Protein AF-A0A3D1M765-F1 (afdb_monomer)

Solvent-accessible surface area (backbone atoms only — not comparable to full-atom values): 7761 Å² total; per-residue (Å²): 139,82,82,50,29,38,28,24,40,24,52,43,78,65,23,38,53,53,41,48,53,40,7,57,74,70,23,43,21,31,36,36,35,94,42,71,74,48,48,70,61,22,53,63,51,44,53,54,51,52,51,47,55,47,48,52,49,60,56,41,49,75,30,56,93,39,93,62,21,91,78,68,53,62,62,92,81,45,88,68,66,88,87,58,47,62,68,55,44,51,50,51,49,53,49,34,54,51,24,48,69,74,24,50,44,79,37,71,50,64,71,66,55,54,62,80,43,71,42,77,46,82,36,59,77,100,41,71,66,66,49,53,61,48,63,77,72,106

Mean predicted aligned error: 2.81 Å

pLDDT: mean 96.59, std 3.53, range [65.56, 98.75]

Sequence (138 aa):
MEFGKVVVVGGGVLGTQIALMSAYTGHDTTIWLRSEGSVGRTQPKIQHYEDAMLADLEAAKKLIGNPMGGFLYPRGLIAKWEGMTPEEIDRLAAQARERFRSLLHISLNMAEALKGADVVIESMSENPQAKVEIYEKM

Nearest PDB structures (foldseek):
  1lso-assembly1_B  TM=7.783E-01  e=1.286E-06  Homo sapiens
  2hdh-assembly1_B  TM=7.877E-01  e=2.354E-06  Homo sapiens
  1m75-assembly1_B  TM=7.775E-01  e=1.638E-06  Homo sapiens
  1lsj-assembly1_B  TM=7.532E-01  e=4.308E-06  Homo sapiens
  7o1k-assembly1_B  TM=7.210E-01  e=8.325E-05  Mycobacterium tuberculosis H37Rv

Secondary structure (DSSP, 8-state):
----EEEEE--SHHHHHHHHHHHHTT-EEEEE-SSHHHHHHHHHHHHHHHHHHHHHHHHHGGGTT-TTHHHHS-TTT-S--TT--HHHHHHHHHHHHHHHHHHEEEES-HHHHTTT-SEEEE---S-HHHHHHHHTT-

Foldseek 3Di:
DDAAAEEEEALDLVSLVVQLLCLLVHHQYEYADQDPVSVVVRVVSNVVVLVVLLVLLQVLQVLVVPPCSVVPRPCSQDVDDVPDHNVVSVVSNVSSVVSCVPRYYYDNDPCVSCVPHPYYHYDDDPDVVVVVVVVVVD

Radius of gyration: 16.86 Å; Cα contacts (8 Å, |Δi|>4): 187; chains: 1; bounding box: 41×28×48 Å

Structure (mmCIF, N/CA/C/O backbone):
data_AF-A0A3D1M765-F1
#
_entry.id   AF-A0A3D1M765-F1
#
loop_
_atom_site.group_PDB
_atom_site.id
_atom_site.type_symbol
_atom_site.label_atom_id
_atom_site.label_alt_id
_atom_site.label_comp_id
_atom_site.label_asym_id
_atom_site.label_entity_id
_atom_site.label_seq_id
_atom_site.pdbx_PDB_ins_code
_atom_site.Cartn_x
_atom_site.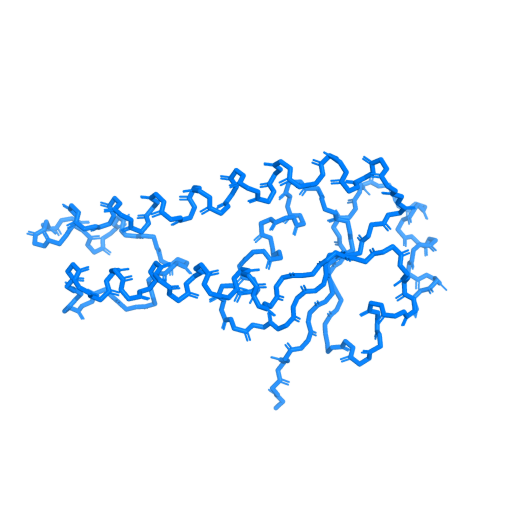Cartn_y
_atom_site.Cartn_z
_atom_site.occupancy
_atom_site.B_iso_or_equiv
_atom_site.auth_seq_id
_atom_site.auth_comp_id
_atom_site.auth_asym_id
_atom_site.auth_atom_id
_atom_site.pdbx_PDB_model_num
ATOM 1 N N . MET A 1 1 ? -13.369 -18.045 -5.690 1.00 65.56 1 MET A N 1
ATOM 2 C CA . MET A 1 1 ? -13.484 -17.019 -4.639 1.00 65.56 1 MET A CA 1
ATOM 3 C C . MET A 1 1 ? -12.533 -15.911 -5.033 1.00 65.56 1 MET A C 1
ATOM 5 O O . MET A 1 1 ? -11.387 -16.225 -5.326 1.00 65.56 1 MET A O 1
ATOM 9 N N . GLU A 1 2 ? -13.027 -14.687 -5.161 1.00 84.31 2 GLU A N 1
ATOM 10 C CA . GLU A 1 2 ? -12.219 -13.502 -5.460 1.00 84.31 2 GLU A CA 1
ATOM 11 C C . GLU A 1 2 ? -12.195 -12.668 -4.181 1.00 84.31 2 GLU A C 1
ATOM 13 O O . GLU A 1 2 ? -13.254 -12.404 -3.616 1.00 84.31 2 GLU A O 1
ATOM 18 N N . PHE A 1 3 ? -11.002 -12.353 -3.678 1.00 87.44 3 PHE A N 1
ATOM 19 C CA . PHE A 1 3 ? -10.842 -11.467 -2.530 1.00 87.44 3 PHE A CA 1
ATOM 20 C C . PHE A 1 3 ? -10.777 -10.041 -3.071 1.00 87.44 3 PHE A C 1
ATOM 22 O O . PHE A 1 3 ? -9.910 -9.754 -3.889 1.00 87.44 3 PHE A O 1
ATOM 29 N N . GLY A 1 4 ? -11.700 -9.173 -2.658 1.00 92.12 4 GLY A N 1
ATOM 30 C CA . GLY A 1 4 ? -11.767 -7.789 -3.130 1.00 92.12 4 GLY A CA 1
ATOM 31 C C . GLY A 1 4 ? -11.530 -6.772 -2.020 1.00 92.12 4 GLY A C 1
ATOM 32 O O . GLY A 1 4 ? -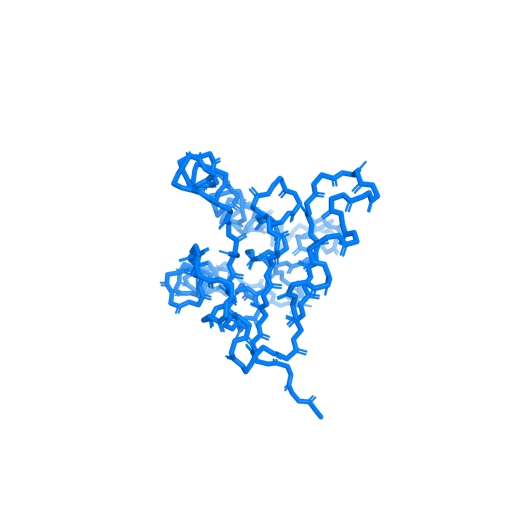10.902 -5.745 -2.273 1.00 92.12 4 GLY A O 1
ATOM 33 N N . LYS A 1 5 ? -11.997 -7.066 -0.798 1.00 97.56 5 LYS A N 1
ATOM 34 C CA . LYS A 1 5 ? -11.941 -6.164 0.357 1.00 97.56 5 LYS A CA 1
ATOM 35 C C . LYS A 1 5 ? -11.041 -6.686 1.470 1.00 97.56 5 LYS A C 1
ATOM 37 O O . LYS A 1 5 ? -11.312 -7.729 2.069 1.00 97.56 5 LYS A O 1
ATOM 42 N N . VAL A 1 6 ? -10.002 -5.918 1.787 1.00 98.50 6 VAL A N 1
ATOM 43 C CA . VAL A 1 6 ? -8.995 -6.227 2.807 1.00 98.50 6 VAL A CA 1
ATOM 44 C C . VAL A 1 6 ? -9.072 -5.212 3.941 1.00 98.50 6 VAL A C 1
ATOM 46 O O . VAL A 1 6 ? -9.048 -4.002 3.722 1.00 98.50 6 VAL A O 1
ATOM 49 N N . VAL A 1 7 ? -9.097 -5.694 5.180 1.00 98.62 7 VAL A N 1
ATOM 50 C CA . VAL A 1 7 ? -8.979 -4.846 6.369 1.00 98.62 7 VAL A CA 1
ATOM 51 C C . VAL A 1 7 ? -7.674 -5.151 7.075 1.00 98.62 7 VAL A C 1
ATOM 53 O O . VAL A 1 7 ? -7.424 -6.288 7.462 1.00 98.62 7 VAL A O 1
ATOM 56 N N . VAL A 1 8 ? -6.853 -4.128 7.288 1.00 98.62 8 VAL A N 1
ATOM 57 C CA . VAL A 1 8 ? -5.620 -4.225 8.071 1.00 98.62 8 VAL A CA 1
ATOM 58 C C . VAL A 1 8 ? -5.828 -3.550 9.420 1.00 98.62 8 VAL A C 1
ATOM 60 O O . VAL A 1 8 ? -6.095 -2.352 9.506 1.00 98.62 8 VAL A O 1
ATOM 63 N N . VAL A 1 9 ? -5.705 -4.315 10.498 1.00 98.06 9 VAL A N 1
ATOM 64 C CA . VAL A 1 9 ? -5.970 -3.849 11.861 1.00 98.06 9 VAL A CA 1
ATOM 65 C C . VAL A 1 9 ? -4.646 -3.396 12.465 1.00 98.06 9 VAL A C 1
ATOM 67 O O . VAL A 1 9 ? -3.838 -4.200 12.933 1.00 98.06 9 VAL A O 1
ATOM 70 N N . GLY A 1 10 ? -4.427 -2.080 12.453 1.00 97.44 10 GLY A N 1
ATOM 71 C CA . GLY A 1 10 ? -3.222 -1.429 12.958 1.00 97.44 10 GLY A CA 1
ATOM 72 C C . GLY A 1 10 ? -2.270 -0.959 11.856 1.00 97.44 10 GLY A C 1
ATOM 73 O O . GLY A 1 10 ? -1.673 -1.750 11.143 1.00 97.44 10 GLY A O 1
ATOM 74 N N . GLY A 1 11 ? -2.032 0.350 11.788 1.00 97.25 11 GLY A N 1
ATOM 75 C CA . GLY A 1 11 ? -1.107 0.989 10.843 1.00 97.25 11 GLY A CA 1
ATOM 76 C C . GLY A 1 11 ? 0.320 1.096 11.373 1.00 97.25 11 GLY A C 1
ATOM 77 O O . GLY A 1 11 ? 0.905 2.177 11.364 1.00 97.25 11 GLY A O 1
ATOM 78 N N . GLY A 1 12 ? 0.869 0.012 11.930 1.00 96.44 12 GLY A N 1
ATOM 79 C CA . GLY A 1 12 ? 2.296 -0.092 12.271 1.00 96.44 12 GLY A CA 1
ATOM 80 C C . GLY A 1 12 ? 3.185 -0.088 11.020 1.00 96.44 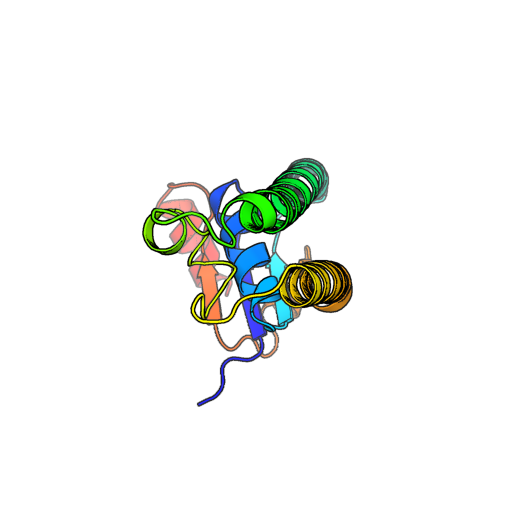12 GLY A C 1
ATOM 81 O O . GLY A 1 12 ? 2.701 0.145 9.922 1.00 96.44 12 GLY A O 1
ATOM 82 N N . VAL A 1 13 ? 4.485 -0.365 11.160 1.00 96.75 13 VAL A N 1
ATOM 83 C CA . VAL A 1 13 ? 5.368 -0.528 9.984 1.00 96.75 13 VAL A CA 1
ATOM 84 C C . VAL A 1 13 ? 4.837 -1.630 9.058 1.00 96.75 13 VAL A C 1
ATOM 86 O O . VAL A 1 13 ? 4.560 -1.369 7.891 1.00 96.75 13 VAL A O 1
ATOM 89 N N . LEU A 1 14 ? 4.607 -2.828 9.607 1.00 97.56 14 LEU A N 1
ATOM 90 C CA . LEU A 1 14 ? 4.106 -3.970 8.839 1.00 97.56 14 LEU A CA 1
ATOM 91 C C . LEU A 1 14 ? 2.694 -3.730 8.301 1.00 97.56 14 LEU A C 1
ATOM 93 O O . LEU A 1 14 ? 2.449 -3.965 7.125 1.00 97.56 14 LEU A O 1
ATOM 97 N N . GLY A 1 15 ? 1.785 -3.210 9.128 1.00 98.31 15 GLY A N 1
ATOM 98 C CA . GLY A 1 15 ? 0.411 -2.945 8.699 1.00 98.31 15 GLY A CA 1
ATOM 99 C C . GLY A 1 15 ? 0.327 -1.965 7.529 1.00 98.31 15 GLY A C 1
ATOM 100 O O . GLY A 1 15 ? -0.404 -2.207 6.575 1.00 98.31 15 GLY A O 1
ATOM 101 N N . THR A 1 16 ? 1.133 -0.899 7.539 1.00 98.50 16 THR A N 1
ATOM 102 C CA . THR A 1 16 ? 1.201 0.029 6.404 1.00 98.50 16 THR A CA 1
ATOM 103 C C . THR A 1 16 ? 1.726 -0.650 5.136 1.00 98.50 16 THR A C 1
ATOM 105 O O . THR A 1 16 ? 1.140 -0.470 4.073 1.00 98.50 16 THR A O 1
ATOM 108 N N . GLN A 1 17 ? 2.789 -1.452 5.229 1.00 98.50 17 GLN A N 1
ATOM 109 C CA . GLN A 1 17 ? 3.348 -2.162 4.071 1.00 98.50 17 GLN A CA 1
ATOM 110 C C . GLN A 1 17 ? 2.369 -3.195 3.494 1.00 98.50 17 GLN A C 1
ATOM 112 O O . GLN A 1 17 ? 2.190 -3.260 2.280 1.00 98.50 17 GLN A O 1
ATOM 117 N N . ILE A 1 18 ? 1.697 -3.967 4.357 1.00 98.56 18 ILE A N 1
ATOM 118 C CA . ILE A 1 18 ? 0.660 -4.930 3.959 1.00 98.56 18 ILE A CA 1
ATOM 119 C C . ILE A 1 18 ? -0.483 -4.206 3.245 1.00 98.56 18 ILE A C 1
ATOM 121 O O . ILE A 1 18 ? -0.920 -4.642 2.179 1.00 98.56 18 ILE A O 1
ATOM 125 N N . ALA A 1 19 ? -0.946 -3.086 3.807 1.00 98.69 19 ALA A N 1
ATOM 126 C CA . ALA A 1 19 ? -2.045 -2.326 3.234 1.00 98.69 19 ALA A CA 1
ATOM 127 C C . ALA A 1 19 ? -1.685 -1.742 1.859 1.00 98.69 19 ALA A C 1
ATOM 129 O O . ALA A 1 19 ? -2.456 -1.868 0.911 1.00 98.69 19 ALA A O 1
ATOM 130 N N . LEU A 1 20 ? -0.481 -1.180 1.721 1.00 98.69 20 LEU A N 1
ATOM 131 C CA . LEU A 1 20 ? 0.002 -0.659 0.445 1.00 98.69 20 LEU A CA 1
ATOM 132 C C . LEU A 1 20 ? 0.164 -1.755 -0.606 1.00 98.69 20 LEU A C 1
ATOM 134 O O . LEU A 1 20 ? -0.254 -1.554 -1.738 1.00 98.69 20 LEU A O 1
ATOM 138 N N . MET A 1 21 ? 0.696 -2.927 -0.256 1.00 98.25 21 MET A N 1
ATOM 139 C CA . MET A 1 21 ? 0.785 -4.049 -1.200 1.00 98.25 21 MET A CA 1
ATOM 140 C C . MET A 1 21 ? -0.594 -4.579 -1.617 1.00 98.25 21 MET A C 1
ATOM 142 O O . MET A 1 21 ? -0.792 -4.940 -2.781 1.00 98.25 21 MET A O 1
ATOM 146 N N . SER A 1 22 ? -1.559 -4.591 -0.696 1.00 98.25 22 SER A N 1
ATOM 147 C CA . SER A 1 22 ? -2.942 -4.998 -0.981 1.00 98.25 22 SER A CA 1
ATOM 148 C C . SER A 1 22 ? -3.603 -4.024 -1.964 1.00 98.25 22 SER A C 1
ATOM 150 O O . SER A 1 22 ? -4.071 -4.442 -3.026 1.00 98.25 22 SER A O 1
ATOM 152 N N . ALA A 1 23 ? -3.516 -2.718 -1.692 1.00 98.50 23 ALA A N 1
ATOM 153 C CA . ALA A 1 23 ? -3.984 -1.675 -2.602 1.00 98.50 23 ALA A CA 1
ATOM 154 C C . ALA A 1 23 ? -3.245 -1.717 -3.947 1.00 98.50 23 ALA A C 1
ATOM 156 O O . ALA A 1 23 ? -3.879 -1.715 -5.000 1.00 98.50 23 ALA A O 1
ATOM 157 N N . TYR A 1 24 ? -1.913 -1.839 -3.939 1.00 98.44 24 TYR A N 1
ATOM 158 C CA . TYR A 1 24 ? -1.072 -1.913 -5.137 1.00 98.44 24 TYR A CA 1
ATOM 159 C C . TYR A 1 24 ? -1.490 -3.038 -6.081 1.00 98.44 24 TYR A C 1
ATOM 161 O O . TYR A 1 24 ? -1.448 -2.864 -7.296 1.00 98.44 24 TYR A O 1
ATOM 169 N N . THR A 1 25 ? -1.929 -4.172 -5.537 1.00 96.38 25 THR A N 1
ATOM 170 C CA . THR A 1 25 ? -2.386 -5.336 -6.309 1.00 96.38 25 THR A CA 1
ATOM 171 C C . THR A 1 25 ? -3.862 -5.268 -6.711 1.00 96.38 25 THR A C 1
ATOM 173 O O . THR A 1 25 ? -4.321 -6.135 -7.447 1.00 96.38 25 THR A O 1
ATOM 176 N N . GLY A 1 26 ? -4.577 -4.201 -6.336 1.00 96.75 26 GLY A N 1
ATOM 177 C CA . GLY A 1 26 ? -5.940 -3.915 -6.790 1.00 96.75 26 GLY A CA 1
ATOM 178 C C . GLY A 1 26 ? -7.049 -4.224 -5.784 1.00 96.75 26 GLY A C 1
ATOM 179 O O . GLY A 1 26 ? -8.208 -4.224 -6.184 1.00 96.75 26 GLY A O 1
ATOM 180 N N . HIS A 1 27 ? -6.722 -4.463 -4.513 1.00 98.19 27 HIS A N 1
ATOM 181 C CA . HIS A 1 27 ? -7.708 -4.751 -3.469 1.00 98.19 27 HIS A CA 1
ATOM 182 C C . HIS A 1 27 ? -8.143 -3.465 -2.752 1.00 98.19 27 HIS A C 1
ATOM 184 O O . HIS A 1 27 ? -7.296 -2.664 -2.347 1.00 98.19 27 HIS A O 1
ATOM 190 N N . ASP A 1 28 ? -9.448 -3.288 -2.547 1.00 98.25 28 ASP A N 1
ATOM 191 C CA . ASP A 1 28 ? -10.021 -2.223 -1.713 1.00 98.25 28 ASP A CA 1
ATOM 192 C C . ASP A 1 28 ? -9.600 -2.468 -0.256 1.00 98.25 28 ASP A C 1
ATOM 194 O O . ASP A 1 28 ? -9.956 -3.477 0.355 1.00 98.25 28 ASP A O 1
ATOM 198 N N . THR A 1 29 ? -8.742 -1.596 0.270 1.00 98.69 29 THR A N 1
ATOM 199 C CA . THR A 1 29 ? -7.966 -1.833 1.483 1.00 98.69 29 THR A CA 1
ATOM 200 C C . THR A 1 29 ? -8.211 -0.747 2.520 1.00 98.69 29 THR A C 1
ATOM 202 O O . THR A 1 29 ? -7.848 0.414 2.340 1.00 98.69 29 THR A O 1
ATOM 205 N N . THR A 1 30 ? -8.731 -1.137 3.682 1.00 98.75 30 THR A N 1
ATOM 206 C CA . THR A 1 30 ? -8.930 -0.232 4.819 1.00 98.75 30 THR A CA 1
ATOM 207 C C . THR A 1 30 ? -7.950 -0.535 5.946 1.00 98.75 30 THR A C 1
ATOM 209 O O . THR A 1 30 ? -7.938 -1.634 6.495 1.00 98.75 30 THR A O 1
ATOM 212 N N . ILE A 1 31 ? -7.165 0.461 6.359 1.00 98.69 31 ILE A N 1
ATOM 213 C CA . ILE A 1 31 ? -6.404 0.422 7.610 1.00 98.69 31 ILE A CA 1
ATOM 214 C C . ILE A 1 31 ? -7.317 0.904 8.734 1.00 98.69 31 ILE A C 1
ATOM 216 O O . ILE A 1 31 ? -7.657 2.088 8.816 1.00 98.69 31 ILE A O 1
ATOM 220 N N . TRP A 1 32 ? -7.682 0.004 9.640 1.00 98.44 32 TRP A N 1
ATOM 221 C CA . TRP A 1 32 ? -8.375 0.394 10.859 1.00 98.44 32 TRP A CA 1
ATOM 222 C C . TRP A 1 32 ? -7.382 0.832 11.943 1.00 98.44 32 TRP A C 1
ATOM 224 O O . TRP A 1 32 ? -6.370 0.169 12.202 1.00 98.44 32 TRP A O 1
ATOM 234 N N . LEU A 1 33 ? -7.683 1.952 12.602 1.00 97.50 33 LEU A N 1
ATOM 235 C CA . LEU A 1 33 ? -6.882 2.538 13.674 1.00 97.50 33 LEU A CA 1
ATOM 236 C C . LEU A 1 33 ? -7.749 2.857 14.900 1.00 97.50 33 LEU A C 1
ATOM 238 O O . LEU A 1 33 ? -8.930 3.157 14.794 1.00 97.50 33 LEU A O 1
ATOM 242 N N . ARG A 1 34 ? -7.139 2.848 16.092 1.00 93.81 34 ARG A N 1
ATOM 243 C CA . ARG A 1 34 ? -7.857 3.068 17.364 1.00 93.81 34 ARG A CA 1
ATOM 244 C C . ARG A 1 34 ? -8.177 4.529 17.683 1.00 93.81 34 ARG A C 1
ATOM 246 O O . ARG A 1 34 ? -8.963 4.786 18.588 1.00 93.81 34 ARG A O 1
ATOM 253 N N . SER A 1 35 ? -7.491 5.483 17.055 1.00 96.12 35 SER A N 1
ATOM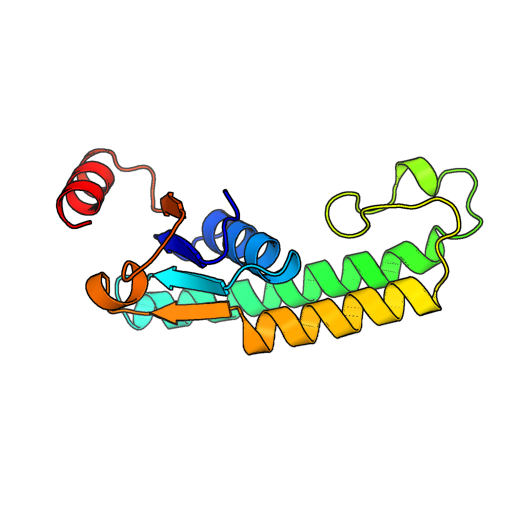 254 C CA . SER A 1 35 ? -7.603 6.902 17.413 1.00 96.12 35 SER A CA 1
ATOM 255 C C . SER A 1 35 ? -6.982 7.832 16.375 1.00 96.12 35 SER A C 1
ATOM 257 O O . SER A 1 35 ? -6.071 7.429 15.652 1.00 96.12 35 SER A O 1
ATOM 259 N N . GLU A 1 36 ? -7.371 9.108 16.408 1.00 97.12 36 GLU A N 1
ATOM 260 C CA . GLU A 1 36 ? -6.762 10.196 15.622 1.00 97.12 36 GLU A CA 1
ATOM 261 C C . GLU A 1 36 ? -5.242 10.291 15.809 1.00 97.12 36 GLU A C 1
ATOM 263 O O . GLU A 1 36 ? -4.478 10.441 14.858 1.00 97.12 36 GLU A O 1
ATOM 268 N N . GLY A 1 37 ? -4.753 10.089 17.038 1.00 97.06 37 GLY A N 1
ATOM 269 C CA . GLY A 1 37 ? -3.311 10.042 17.291 1.00 97.06 37 GLY A CA 1
ATOM 270 C C . GLY A 1 37 ? -2.613 8.909 16.528 1.00 97.06 37 GLY A C 1
ATOM 271 O O . GLY A 1 37 ? -1.450 9.033 16.147 1.00 97.06 37 GLY A O 1
ATOM 272 N N . SER A 1 38 ? -3.309 7.796 16.284 1.00 95.75 38 SER A N 1
ATOM 273 C CA . SER A 1 38 ? -2.796 6.715 15.438 1.00 95.75 38 SER A CA 1
ATOM 274 C C . SER A 1 38 ? -2.804 7.097 13.959 1.00 95.75 38 SER A C 1
ATOM 276 O O . SER A 1 38 ? -1.861 6.725 13.263 1.00 95.75 38 SER A O 1
ATOM 278 N N . VAL A 1 39 ? -3.790 7.871 13.492 1.00 97.62 39 VAL A N 1
ATOM 279 C CA . VAL A 1 39 ? -3.834 8.419 12.122 1.00 97.62 39 VAL A CA 1
ATOM 280 C C . VAL A 1 39 ? -2.606 9.288 11.867 1.00 97.62 39 VAL A C 1
ATOM 282 O O . VAL A 1 39 ? -1.844 9.002 10.944 1.00 97.62 39 VAL A O 1
ATOM 285 N N . GLY A 1 40 ? -2.333 10.252 12.753 1.00 97.44 40 GLY A N 1
ATOM 286 C CA . GLY A 1 40 ? -1.189 11.161 12.624 1.00 97.44 40 GLY A CA 1
ATOM 287 C C . GLY A 1 40 ? 0.174 10.458 12.625 1.00 97.44 40 GLY A C 1
ATOM 288 O O . GLY A 1 40 ? 1.114 10.925 11.992 1.00 97.44 40 GLY A O 1
ATOM 289 N N . ARG A 1 41 ? 0.293 9.291 13.276 1.00 97.00 41 ARG A N 1
ATOM 290 C CA . ARG A 1 41 ? 1.501 8.449 13.188 1.00 97.00 41 ARG A CA 1
ATOM 291 C C . ARG A 1 41 ? 1.537 7.577 11.936 1.00 97.00 41 ARG A C 1
ATOM 293 O O . ARG A 1 41 ? 2.621 7.182 11.524 1.00 97.00 41 ARG A O 1
ATOM 300 N N . THR A 1 42 ? 0.387 7.208 11.380 1.00 98.19 42 THR A N 1
ATOM 301 C CA . THR A 1 42 ? 0.279 6.260 10.259 1.00 98.19 42 THR A CA 1
ATOM 302 C C . THR A 1 42 ? 0.453 6.951 8.912 1.00 98.19 42 THR A C 1
ATOM 304 O O . THR A 1 42 ? 1.180 6.431 8.074 1.00 98.19 42 THR A O 1
ATOM 307 N N . GLN A 1 43 ? -0.121 8.141 8.721 1.00 97.94 43 GLN A N 1
ATOM 308 C CA . GLN A 1 43 ? -0.030 8.885 7.458 1.00 97.94 43 GLN A CA 1
ATOM 309 C C . GLN A 1 43 ? 1.415 9.139 6.986 1.00 97.94 43 GLN A C 1
ATOM 311 O O . GLN A 1 43 ? 1.699 8.847 5.826 1.00 97.94 43 GLN A O 1
ATOM 316 N N . PRO A 1 44 ? 2.372 9.560 7.843 1.00 98.19 44 PRO A N 1
ATOM 317 C CA . PRO A 1 44 ? 3.761 9.717 7.408 1.00 98.19 44 PRO A CA 1
ATOM 318 C C . PRO A 1 44 ? 4.409 8.402 6.959 1.00 98.19 44 PRO A C 1
ATOM 320 O O . PRO A 1 44 ? 5.253 8.408 6.069 1.00 98.19 44 PRO A O 1
ATOM 323 N N . LYS A 1 45 ? 4.012 7.265 7.551 1.00 98.12 45 LYS A N 1
ATOM 324 C CA . LYS A 1 45 ? 4.489 5.941 7.124 1.00 98.12 45 LYS A CA 1
ATOM 325 C C . LYS A 1 45 ? 3.897 5.539 5.782 1.00 98.12 45 LYS A C 1
ATOM 327 O O . LYS A 1 45 ? 4.623 4.974 4.977 1.00 98.12 45 LYS A O 1
ATOM 332 N N . ILE A 1 46 ? 2.611 5.821 5.553 1.00 98.62 46 ILE A N 1
ATOM 333 C CA . ILE A 1 46 ? 1.967 5.590 4.253 1.00 98.62 46 ILE A CA 1
ATOM 334 C C . ILE A 1 46 ? 2.749 6.346 3.183 1.00 98.62 46 ILE A C 1
ATOM 336 O O . ILE A 1 46 ? 3.297 5.708 2.294 1.00 98.62 46 ILE A O 1
ATOM 340 N N . GLN A 1 47 ? 2.920 7.660 3.355 1.00 98.50 47 GLN A N 1
ATOM 341 C CA . GLN A 1 47 ? 3.671 8.488 2.410 1.00 98.50 47 GLN A CA 1
ATOM 342 C C . GLN A 1 47 ? 5.086 7.944 2.168 1.00 98.50 47 GLN A C 1
ATOM 344 O O . GLN A 1 47 ? 5.493 7.750 1.028 1.00 98.50 47 GLN A O 1
ATOM 349 N N . HIS A 1 48 ? 5.818 7.635 3.242 1.00 98.62 48 HIS A N 1
ATOM 350 C CA . HIS A 1 48 ? 7.175 7.106 3.138 1.00 98.62 48 HIS A CA 1
ATOM 351 C C . HIS A 1 48 ? 7.255 5.818 2.303 1.00 98.62 48 HIS A C 1
ATOM 353 O O . HIS A 1 48 ? 8.161 5.676 1.483 1.00 98.62 48 HIS A O 1
ATOM 359 N N . TYR A 1 49 ? 6.329 4.876 2.506 1.00 98.62 49 TYR A N 1
ATOM 360 C CA . TYR A 1 49 ? 6.342 3.606 1.783 1.00 98.62 49 TYR A CA 1
ATOM 361 C C . TYR A 1 49 ? 5.747 3.705 0.374 1.00 98.62 49 TYR A C 1
ATOM 363 O O . TYR A 1 49 ? 6.221 2.991 -0.505 1.00 98.62 49 TYR A O 1
ATOM 371 N N . GLU A 1 50 ? 4.794 4.607 0.119 1.00 98.56 50 GLU A N 1
ATOM 372 C CA . GLU A 1 50 ? 4.374 4.946 -1.248 1.00 98.56 50 GLU A CA 1
ATOM 373 C C . GLU A 1 50 ? 5.564 5.463 -2.062 1.00 98.56 50 GLU A C 1
ATOM 375 O O . GLU A 1 50 ? 5.850 4.946 -3.145 1.00 98.56 50 GLU A O 1
ATOM 380 N N . ASP A 1 51 ? 6.309 6.423 -1.507 1.00 98.69 51 ASP A N 1
ATOM 381 C CA . ASP A 1 51 ? 7.494 6.990 -2.148 1.00 98.69 51 ASP A CA 1
ATOM 382 C C . ASP A 1 51 ? 8.570 5.925 -2.382 1.00 98.69 51 ASP A C 1
ATOM 384 O O . ASP A 1 51 ? 9.157 5.872 -3.463 1.00 98.69 51 ASP A O 1
ATOM 388 N N . ALA A 1 52 ? 8.798 5.037 -1.407 1.00 98.56 52 ALA A N 1
ATOM 389 C CA . ALA A 1 52 ? 9.749 3.937 -1.542 1.00 98.56 52 ALA A CA 1
ATOM 390 C C . ALA A 1 52 ? 9.357 2.968 -2.671 1.00 98.56 52 ALA A C 1
ATOM 392 O O . ALA A 1 52 ? 10.187 2.652 -3.520 1.00 98.56 52 ALA A O 1
ATOM 393 N N . MET A 1 53 ? 8.088 2.553 -2.744 1.00 98.69 53 MET A N 1
ATOM 394 C CA . MET A 1 53 ? 7.604 1.662 -3.807 1.00 98.69 53 MET A CA 1
ATOM 395 C C . MET A 1 53 ? 7.721 2.305 -5.195 1.00 98.69 53 MET A C 1
ATOM 397 O O . MET A 1 53 ? 8.104 1.647 -6.164 1.00 98.69 53 MET A O 1
ATOM 401 N N . LEU A 1 54 ? 7.411 3.599 -5.310 1.00 98.69 54 LEU A N 1
ATOM 402 C CA . LEU A 1 54 ? 7.552 4.339 -6.565 1.00 98.69 54 LEU A CA 1
ATOM 403 C C . LEU A 1 54 ? 9.025 4.521 -6.958 1.00 98.69 54 LEU A C 1
ATOM 405 O O . LEU A 1 54 ? 9.357 4.418 -8.140 1.00 98.69 54 LEU A O 1
ATOM 409 N N . ALA A 1 55 ? 9.908 4.753 -5.986 1.00 98.69 55 ALA A N 1
ATOM 410 C CA . ALA A 1 55 ? 11.345 4.838 -6.211 1.00 98.69 55 ALA A CA 1
ATOM 411 C C . ALA A 1 55 ? 11.937 3.493 -6.661 1.00 98.69 55 ALA A C 1
ATOM 413 O O . ALA A 1 55 ? 12.771 3.479 -7.566 1.00 98.69 55 ALA A O 1
ATOM 414 N N . ASP A 1 56 ? 11.479 2.374 -6.096 1.00 98.44 56 ASP A N 1
ATOM 415 C CA . ASP A 1 56 ? 11.901 1.029 -6.503 1.00 98.44 56 ASP A CA 1
ATOM 416 C C . ASP A 1 56 ? 11.489 0.715 -7.948 1.00 98.44 56 ASP A C 1
ATOM 418 O O . ASP A 1 56 ? 12.285 0.165 -8.716 1.00 98.44 56 ASP A O 1
ATOM 422 N N . LEU A 1 57 ? 10.275 1.110 -8.354 1.00 98.56 57 LEU A N 1
ATOM 423 C CA . LEU A 1 57 ? 9.839 1.018 -9.752 1.00 98.56 57 LEU A CA 1
ATOM 424 C C . LEU A 1 57 ? 10.738 1.857 -10.668 1.00 98.56 57 LEU A C 1
ATOM 426 O O . LEU A 1 57 ? 11.249 1.343 -11.659 1.00 98.56 57 LEU A O 1
ATOM 430 N N . GLU A 1 58 ? 10.993 3.120 -10.326 1.00 98.44 58 GLU A N 1
ATOM 431 C CA . GLU A 1 58 ? 11.861 3.992 -11.125 1.00 98.44 58 GLU A CA 1
ATOM 432 C C . GLU A 1 58 ? 13.289 3.433 -11.238 1.00 98.44 58 GLU A C 1
ATOM 434 O O . GLU A 1 58 ? 13.876 3.393 -12.322 1.00 98.44 58 GLU A O 1
ATOM 439 N N . ALA A 1 59 ? 13.846 2.932 -10.13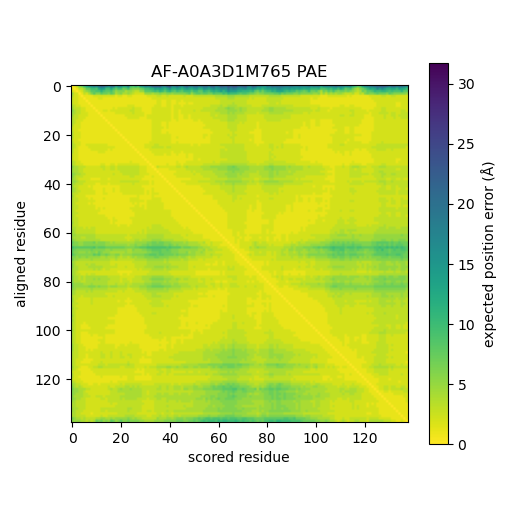4 1.00 98.06 59 ALA A N 1
ATOM 440 C CA . ALA A 1 59 ? 15.166 2.317 -10.109 1.00 98.06 59 ALA A CA 1
ATOM 441 C C . ALA A 1 59 ? 15.243 1.066 -10.998 1.00 98.06 59 ALA A C 1
ATOM 443 O O . ALA A 1 59 ? 16.283 0.828 -11.622 1.00 98.06 59 ALA A O 1
ATOM 444 N N . ALA A 1 60 ? 14.148 0.308 -11.124 1.00 97.94 60 ALA A N 1
ATOM 445 C CA . ALA A 1 60 ? 14.090 -0.881 -11.966 1.00 97.94 60 ALA A CA 1
ATOM 446 C C . ALA A 1 60 ? 14.323 -0.576 -13.456 1.00 97.94 60 ALA A C 1
ATOM 448 O O . ALA A 1 60 ? 14.843 -1.435 -14.166 1.00 97.94 60 ALA A O 1
ATOM 449 N N . LYS A 1 61 ? 14.068 0.651 -13.938 1.00 98.06 61 LYS A N 1
ATOM 450 C CA . LYS A 1 61 ? 14.397 1.040 -15.325 1.00 98.06 61 LYS A CA 1
ATOM 451 C C . LYS A 1 61 ? 15.880 0.853 -15.646 1.00 98.06 61 LYS A C 1
ATOM 453 O O . LYS A 1 61 ? 16.225 0.437 -16.746 1.00 98.06 61 LYS A O 1
ATOM 458 N N . LYS A 1 62 ? 16.766 1.085 -14.670 1.00 97.19 62 LYS A N 1
ATOM 459 C CA . LYS A 1 62 ? 18.225 0.911 -14.823 1.00 97.19 62 LYS A CA 1
ATOM 460 C C . LYS A 1 62 ? 18.646 -0.556 -14.952 1.00 97.19 62 LYS A C 1
ATOM 462 O O . LYS A 1 62 ? 19.786 -0.836 -15.313 1.00 97.19 62 LYS A O 1
ATOM 467 N N . LEU A 1 63 ? 17.755 -1.490 -14.623 1.00 97.31 63 LEU A N 1
ATOM 468 C CA . LEU A 1 63 ? 17.994 -2.925 -14.745 1.00 97.31 63 LEU A CA 1
ATOM 469 C C . LEU A 1 63 ? 17.630 -3.452 -16.141 1.00 97.31 63 LEU A C 1
ATOM 471 O O . LEU A 1 63 ? 18.042 -4.556 -16.496 1.00 97.31 63 LEU A O 1
ATOM 475 N N . ILE A 1 64 ? 16.890 -2.685 -16.947 1.00 96.44 64 ILE A N 1
ATOM 476 C CA . ILE A 1 64 ? 16.531 -3.070 -18.315 1.00 96.44 64 ILE A CA 1
ATOM 477 C C . ILE A 1 64 ? 17.802 -3.138 -19.169 1.00 96.44 64 ILE A C 1
ATOM 479 O O . ILE A 1 64 ? 18.621 -2.223 -19.170 1.00 96.44 64 ILE A O 1
ATOM 483 N N . GLY A 1 65 ? 17.991 -4.259 -19.869 1.00 93.19 65 GLY A N 1
ATOM 484 C CA . GLY A 1 65 ? 19.202 -4.530 -20.652 1.00 93.19 65 GLY A CA 1
ATOM 485 C C . GLY A 1 65 ? 20.434 -4.918 -19.820 1.00 93.19 65 GLY A C 1
ATOM 486 O O . GLY A 1 65 ? 21.444 -5.320 -20.392 1.00 93.19 65 GLY A O 1
ATOM 487 N N . ASN A 1 66 ? 20.364 -4.861 -18.485 1.00 94.25 66 ASN A N 1
ATOM 488 C CA . ASN A 1 66 ? 21.425 -5.363 -17.617 1.00 94.25 66 ASN A CA 1
ATOM 489 C C . ASN A 1 66 ? 21.362 -6.906 -17.559 1.00 94.25 66 ASN A C 1
ATOM 491 O O . ASN A 1 66 ? 20.312 -7.442 -17.191 1.00 94.25 66 ASN A O 1
ATOM 495 N N . PRO A 1 67 ? 22.464 -7.638 -17.826 1.00 91.88 67 PRO A N 1
ATOM 496 C CA . PRO A 1 67 ? 22.498 -9.101 -17.723 1.00 91.88 67 PRO A CA 1
ATOM 497 C C . PRO A 1 67 ? 22.066 -9.652 -16.355 1.00 91.88 67 PRO A C 1
ATOM 499 O O . PRO A 1 67 ? 21.535 -10.755 -16.278 1.00 91.88 67 PRO A O 1
ATOM 502 N N . MET A 1 68 ? 22.262 -8.885 -15.276 1.00 93.19 68 MET A N 1
ATOM 503 C CA . MET A 1 68 ? 21.848 -9.241 -13.913 1.00 93.19 68 MET A CA 1
ATOM 504 C C . MET A 1 68 ? 20.466 -8.698 -13.528 1.00 93.19 68 MET A C 1
ATOM 506 O O . MET A 1 68 ? 19.967 -9.010 -12.448 1.00 93.19 68 MET A O 1
ATOM 510 N N . GLY A 1 69 ? 19.816 -7.912 -14.393 1.00 91.19 69 GLY A N 1
ATOM 511 C CA . GLY A 1 69 ? 18.540 -7.258 -14.092 1.00 91.19 69 GLY A CA 1
ATOM 512 C C . GLY A 1 69 ? 17.439 -8.240 -13.685 1.00 91.19 69 GLY A C 1
ATOM 513 O O . GLY A 1 69 ? 16.736 -8.002 -12.705 1.00 91.19 69 GLY A O 1
ATOM 514 N N . GLY A 1 70 ? 17.379 -9.406 -14.341 1.00 92.25 70 GLY A N 1
ATOM 515 C CA . GLY A 1 70 ? 16.424 -10.478 -14.025 1.00 92.25 70 GLY A CA 1
ATOM 516 C C . GLY A 1 70 ? 16.578 -11.104 -12.631 1.00 92.25 70 GLY A C 1
ATOM 517 O O . GLY A 1 70 ? 15.685 -11.817 -12.174 1.00 92.25 70 GLY A O 1
ATOM 518 N N . PHE A 1 71 ? 17.675 -10.824 -11.924 1.00 93.56 71 PHE A N 1
ATOM 519 C CA . PHE A 1 71 ? 17.894 -11.271 -10.547 1.00 93.56 71 PHE A CA 1
ATOM 520 C C . PHE A 1 71 ? 17.643 -10.173 -9.508 1.00 93.56 71 PHE A C 1
ATOM 522 O O . PHE A 1 71 ? 17.448 -10.497 -8.340 1.00 93.56 71 PHE A O 1
ATOM 529 N N . LEU A 1 72 ? 17.629 -8.903 -9.922 1.00 95.38 72 LEU A N 1
ATOM 530 C CA . LEU A 1 72 ? 17.639 -7.743 -9.024 1.00 95.38 72 LEU A CA 1
ATOM 531 C C . LEU A 1 72 ? 16.330 -6.944 -9.023 1.00 95.38 72 LEU A C 1
ATOM 533 O O . LEU A 1 72 ? 16.147 -6.090 -8.160 1.00 95.38 72 LEU A O 1
ATOM 537 N N . TYR A 1 73 ? 15.433 -7.184 -9.981 1.00 96.31 73 TYR A N 1
ATOM 538 C CA . TYR A 1 73 ? 14.193 -6.421 -10.084 1.00 96.31 73 TYR A CA 1
ATOM 539 C C . TYR A 1 73 ? 13.253 -6.658 -8.880 1.00 96.31 73 TYR A C 1
ATOM 541 O O . TYR A 1 73 ? 13.226 -7.761 -8.319 1.00 96.31 73 TYR A O 1
ATOM 549 N N . PRO A 1 74 ? 12.444 -5.656 -8.481 1.00 96.31 74 PRO A N 1
ATOM 550 C CA . PRO A 1 74 ? 11.519 -5.779 -7.357 1.00 96.31 74 PRO A CA 1
ATOM 551 C C . PRO A 1 74 ? 10.343 -6.699 -7.717 1.00 96.31 74 PRO A C 1
ATOM 553 O O . PRO A 1 74 ? 9.311 -6.257 -8.221 1.00 96.31 74 PRO A O 1
ATOM 556 N N . ARG A 1 75 ? 10.487 -8.001 -7.443 1.00 95.44 75 ARG A N 1
ATOM 557 C CA . ARG A 1 75 ? 9.509 -9.050 -7.806 1.00 95.44 75 ARG A CA 1
ATOM 558 C C . ARG A 1 75 ? 8.104 -8.834 -7.240 1.00 95.44 75 ARG A C 1
ATOM 560 O O . ARG A 1 75 ? 7.141 -9.315 -7.822 1.00 95.44 75 ARG A O 1
ATOM 567 N N . GLY A 1 76 ? 7.989 -8.130 -6.113 1.00 95.19 76 GLY A N 1
ATOM 568 C CA . GLY A 1 76 ? 6.692 -7.780 -5.528 1.00 95.19 76 GLY A CA 1
ATOM 569 C C . GLY A 1 76 ? 5.934 -6.710 -6.320 1.00 95.19 76 GLY A C 1
ATOM 570 O O . GLY A 1 76 ? 4.711 -6.671 -6.263 1.00 95.19 76 GLY A O 1
ATOM 571 N N . LEU A 1 77 ? 6.647 -5.865 -7.071 1.00 97.94 77 LEU A N 1
ATOM 572 C CA . LEU A 1 77 ? 6.062 -4.769 -7.846 1.00 97.94 77 LEU A CA 1
ATOM 573 C C . LEU A 1 77 ? 5.949 -5.133 -9.332 1.00 97.94 77 LEU A C 1
ATOM 575 O O . LEU A 1 77 ? 4.988 -4.790 -10.007 1.00 97.94 77 LEU A O 1
ATOM 579 N N . ILE A 1 78 ? 6.910 -5.885 -9.862 1.00 97.69 78 ILE A N 1
ATOM 580 C CA . ILE A 1 78 ? 6.926 -6.279 -11.269 1.00 97.69 78 ILE A CA 1
ATOM 581 C C . ILE A 1 78 ? 6.644 -7.778 -11.358 1.00 97.69 78 ILE A C 1
ATOM 583 O O . ILE A 1 78 ? 7.507 -8.599 -11.068 1.00 97.69 78 ILE A O 1
ATOM 587 N N . ALA A 1 79 ? 5.433 -8.147 -11.777 1.00 94.88 79 ALA A N 1
ATOM 588 C CA .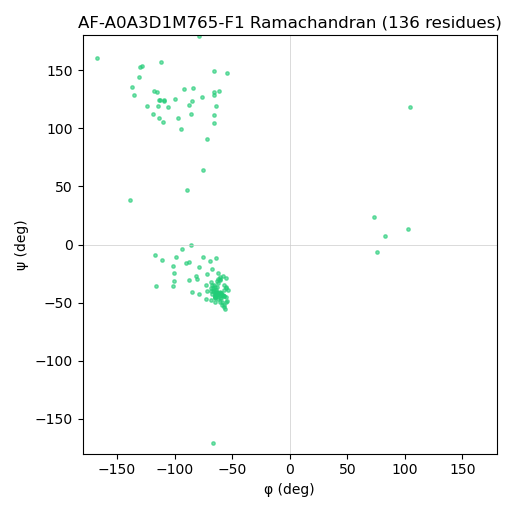 ALA A 1 79 ? 5.027 -9.554 -11.854 1.00 94.88 79 ALA A CA 1
ATOM 589 C C . ALA A 1 79 ? 5.776 -10.343 -12.945 1.00 94.88 79 ALA A C 1
ATOM 591 O O . ALA A 1 79 ? 6.036 -11.535 -12.787 1.00 94.88 79 ALA A O 1
ATOM 592 N N . LYS A 1 80 ? 6.136 -9.679 -14.049 1.00 94.62 80 LYS A N 1
ATOM 593 C CA . LYS A 1 80 ? 6.860 -10.267 -15.180 1.00 94.62 80 LYS A CA 1
ATOM 594 C C . LYS A 1 80 ? 7.978 -9.332 -15.620 1.00 94.62 80 LYS A C 1
ATOM 596 O O . LYS A 1 80 ? 7.724 -8.157 -15.862 1.00 94.62 80 LYS A O 1
ATOM 601 N N . TRP A 1 81 ? 9.191 -9.867 -15.736 1.00 95.56 81 TRP A N 1
ATOM 602 C CA . TRP A 1 81 ? 10.379 -9.094 -16.102 1.00 95.56 81 TRP A CA 1
ATOM 603 C C . TRP A 1 81 ? 10.762 -9.247 -17.578 1.00 95.56 81 TRP A C 1
ATOM 605 O O . TRP A 1 81 ? 11.299 -8.326 -18.190 1.00 95.56 81 TRP A O 1
ATOM 615 N N . GLU A 1 82 ? 10.494 -10.404 -18.180 1.00 93.81 82 GLU A N 1
ATOM 616 C CA . GLU A 1 82 ? 10.856 -10.672 -19.568 1.00 93.81 82 GLU A CA 1
ATOM 617 C C . GLU A 1 82 ? 10.109 -9.733 -20.519 1.00 93.81 82 GLU A C 1
ATOM 619 O O . GLU A 1 82 ? 8.878 -9.769 -20.611 1.00 93.81 82 GLU A O 1
ATOM 624 N N . GLY A 1 83 ? 10.875 -8.934 -21.264 1.00 94.00 83 GLY A N 1
ATOM 625 C CA . GLY A 1 83 ? 10.345 -7.946 -22.202 1.00 94.00 83 GLY A CA 1
ATOM 626 C C . GLY A 1 83 ? 9.942 -6.618 -21.563 1.00 94.00 83 GLY A C 1
ATOM 627 O O . GLY A 1 83 ? 9.379 -5.794 -22.270 1.00 94.00 83 GLY A O 1
ATOM 628 N N . MET A 1 84 ? 10.241 -6.405 -20.276 1.00 96.75 84 MET A N 1
ATOM 629 C CA . MET A 1 84 ? 9.896 -5.171 -19.574 1.00 96.75 84 MET A CA 1
ATOM 630 C C . MET A 1 84 ? 10.562 -3.944 -20.206 1.00 96.75 84 MET A C 1
ATOM 632 O O . MET A 1 84 ? 11.774 -3.922 -20.438 1.00 96.75 84 MET A O 1
ATOM 636 N N . THR A 1 85 ? 9.763 -2.905 -20.426 1.00 97.81 85 THR A N 1
ATOM 637 C CA . THR A 1 85 ? 10.172 -1.613 -20.991 1.00 97.81 85 THR A CA 1
ATOM 638 C C . THR A 1 85 ? 10.075 -0.482 -19.959 1.00 97.81 85 THR A C 1
ATOM 640 O O . THR A 1 85 ? 9.314 -0.590 -18.989 1.00 97.81 85 THR A O 1
ATOM 643 N N . PRO A 1 86 ? 10.819 0.629 -20.130 1.00 98.31 86 PRO A N 1
ATOM 644 C CA . PRO A 1 86 ? 10.665 1.803 -19.272 1.00 98.31 86 PRO A CA 1
ATOM 645 C C . PRO A 1 86 ? 9.223 2.330 -19.236 1.00 98.31 86 PRO A C 1
ATOM 647 O O . PRO A 1 86 ? 8.731 2.691 -18.169 1.00 98.31 86 PRO A O 1
ATOM 650 N N . GLU A 1 87 ? 8.520 2.293 -20.370 1.00 98.44 87 GLU A N 1
ATOM 651 C CA . GLU A 1 87 ? 7.136 2.748 -20.501 1.00 98.44 87 GLU A CA 1
ATOM 652 C C . GLU A 1 87 ? 6.158 1.856 -19.720 1.00 98.44 87 GLU A C 1
ATOM 654 O O . GLU A 1 87 ? 5.173 2.341 -19.164 1.00 98.44 87 GLU A O 1
ATOM 659 N N . GLU A 1 88 ? 6.406 0.545 -19.648 1.00 98.25 88 GLU A N 1
ATOM 660 C CA . GLU A 1 88 ? 5.632 -0.370 -18.798 1.00 98.25 88 GLU A CA 1
ATOM 661 C C . GLU A 1 88 ? 5.833 -0.087 -17.314 1.00 98.25 88 GLU A C 1
ATOM 663 O O . GLU A 1 88 ? 4.865 -0.102 -16.553 1.00 98.25 88 GLU A O 1
ATOM 668 N N . ILE A 1 89 ? 7.065 0.218 -16.910 1.00 98.44 89 ILE A N 1
ATOM 669 C CA . ILE A 1 89 ? 7.369 0.625 -15.537 1.00 98.44 89 ILE A CA 1
ATOM 670 C C . ILE A 1 89 ? 6.653 1.940 -15.198 1.00 98.44 89 ILE A C 1
ATOM 672 O O . ILE A 1 89 ? 6.046 2.043 -14.132 1.00 98.44 89 ILE A O 1
ATOM 676 N N . ASP A 1 90 ? 6.638 2.911 -16.114 1.00 98.62 90 ASP A N 1
ATOM 677 C CA . ASP A 1 90 ? 5.881 4.155 -15.937 1.00 98.62 90 ASP A CA 1
ATOM 678 C C . ASP A 1 90 ? 4.378 3.900 -15.782 1.00 98.62 90 ASP A C 1
ATOM 680 O O . ASP A 1 90 ? 3.731 4.491 -14.911 1.00 98.62 90 ASP A O 1
ATOM 684 N N . ARG A 1 91 ? 3.815 2.966 -16.562 1.00 98.50 91 ARG A N 1
ATOM 685 C CA . ARG A 1 91 ? 2.416 2.541 -16.402 1.00 98.50 91 ARG A CA 1
ATOM 686 C C . ARG A 1 91 ? 2.159 1.908 -15.036 1.00 98.50 91 ARG A C 1
ATOM 688 O O . ARG A 1 91 ? 1.143 2.227 -14.420 1.00 98.50 91 ARG A O 1
ATOM 695 N N . LEU A 1 92 ? 3.060 1.056 -14.540 1.00 98.50 92 LEU A N 1
ATOM 696 C CA . LEU A 1 92 ? 2.942 0.478 -13.197 1.00 98.50 92 LEU A CA 1
ATOM 697 C C . LEU A 1 92 ? 2.993 1.555 -12.111 1.00 98.50 92 LEU A C 1
ATOM 699 O O . LEU A 1 92 ? 2.182 1.522 -11.191 1.00 98.50 92 LEU A O 1
ATOM 703 N N . ALA A 1 93 ? 3.892 2.532 -12.226 1.00 98.62 93 ALA A N 1
ATOM 704 C CA . ALA A 1 93 ? 4.000 3.624 -11.262 1.00 98.62 93 ALA A CA 1
ATOM 705 C C . ALA A 1 93 ? 2.767 4.545 -11.287 1.00 98.62 93 ALA A C 1
ATOM 707 O O . ALA A 1 93 ? 2.314 5.012 -10.242 1.00 98.62 93 ALA A O 1
ATOM 708 N N . ALA A 1 94 ? 2.192 4.809 -12.463 1.00 98.69 94 ALA A N 1
ATOM 709 C CA . ALA A 1 94 ? 0.934 5.546 -12.584 1.00 98.69 94 ALA A CA 1
ATOM 710 C C . ALA A 1 94 ? -0.241 4.771 -11.966 1.00 98.69 94 ALA A C 1
ATOM 712 O O . ALA A 1 94 ? -1.024 5.336 -11.203 1.00 98.69 94 ALA A O 1
ATOM 713 N N . GLN A 1 95 ? -0.328 3.465 -12.233 1.00 98.62 95 GLN A N 1
ATOM 714 C CA . GLN A 1 95 ? -1.348 2.597 -11.652 1.00 98.62 95 GLN A CA 1
ATOM 715 C C . GLN A 1 95 ? -1.215 2.493 -10.127 1.00 98.62 95 GLN A C 1
ATOM 717 O O . GLN A 1 95 ? -2.228 2.516 -9.434 1.00 98.62 95 GLN A O 1
ATOM 722 N N . ALA A 1 96 ? 0.010 2.425 -9.600 1.00 98.62 96 ALA A N 1
ATOM 723 C CA . ALA A 1 96 ? 0.280 2.423 -8.165 1.00 98.62 96 ALA A CA 1
ATOM 724 C C . ALA A 1 96 ? -0.306 3.666 -7.489 1.00 98.62 96 ALA A C 1
ATOM 726 O O . ALA A 1 96 ? -1.095 3.540 -6.559 1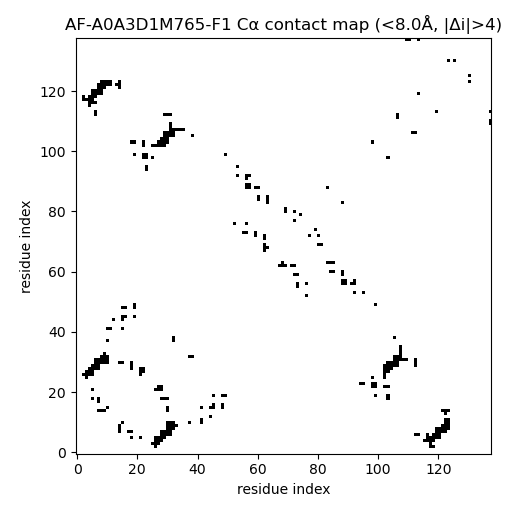.00 98.62 96 ALA A O 1
ATOM 727 N N . ARG A 1 97 ? 0.009 4.859 -8.018 1.00 98.69 97 ARG A N 1
ATOM 728 C CA . ARG A 1 97 ? -0.512 6.138 -7.510 1.00 98.69 97 ARG A CA 1
ATOM 729 C C . ARG A 1 97 ? -2.033 6.171 -7.514 1.00 98.69 97 ARG A C 1
ATOM 731 O O . ARG A 1 97 ? -2.642 6.589 -6.535 1.00 98.69 97 ARG A O 1
ATOM 738 N N . GLU A 1 98 ? -2.648 5.711 -8.602 1.00 98.69 98 GLU A N 1
ATOM 739 C CA . GLU A 1 98 ? -4.104 5.679 -8.691 1.00 98.69 98 GLU A CA 1
ATOM 740 C C . GLU A 1 98 ? -4.719 4.715 -7.677 1.00 98.69 98 GLU A C 1
ATOM 742 O O . GLU A 1 98 ? -5.709 5.053 -7.031 1.00 98.69 98 GLU A O 1
ATOM 747 N N . ARG A 1 99 ? -4.121 3.538 -7.488 1.00 98.62 99 ARG A N 1
ATOM 748 C CA . ARG A 1 99 ? -4.589 2.546 -6.516 1.00 98.62 99 ARG A CA 1
ATOM 749 C C . ARG A 1 99 ? -4.412 3.016 -5.078 1.00 98.62 99 ARG A C 1
ATOM 751 O O . ARG A 1 99 ? -5.345 2.880 -4.301 1.00 98.62 99 ARG A O 1
ATOM 758 N N . PHE A 1 100 ? -3.284 3.627 -4.724 1.00 98.62 100 PHE A N 1
ATOM 759 C CA . PHE A 1 100 ? -3.108 4.218 -3.393 1.00 98.62 100 PHE A CA 1
ATOM 760 C C . PHE A 1 100 ? -4.158 5.298 -3.124 1.00 98.62 100 PHE A C 1
ATOM 762 O O . PHE A 1 100 ? -4.775 5.318 -2.067 1.00 98.62 100 PHE A O 1
ATOM 769 N N . ARG A 1 101 ? -4.450 6.137 -4.121 1.00 98.44 101 ARG A N 1
ATOM 770 C CA . ARG A 1 101 ? -5.462 7.192 -4.010 1.00 98.44 101 ARG A CA 1
ATOM 771 C C . ARG A 1 101 ? -6.896 6.664 -3.900 1.00 98.44 101 ARG A C 1
ATOM 773 O O . ARG A 1 101 ? -7.704 7.265 -3.198 1.00 98.44 101 ARG A O 1
ATOM 780 N N . SER A 1 102 ? -7.237 5.617 -4.651 1.00 98.50 102 SER A N 1
ATOM 781 C CA . SER A 1 102 ? -8.626 5.160 -4.821 1.00 98.50 102 SER A CA 1
ATOM 782 C C . SER A 1 102 ? -9.010 3.956 -3.967 1.00 98.50 102 SER A C 1
ATOM 784 O O . SER A 1 102 ? -10.193 3.802 -3.682 1.00 98.50 102 SER A O 1
ATOM 786 N N . LEU A 1 103 ? -8.044 3.129 -3.559 1.00 98.56 103 LEU A N 1
ATOM 787 C CA . LEU A 1 103 ? -8.275 1.861 -2.862 1.00 98.56 103 LEU A CA 1
ATOM 788 C C . LEU A 1 103 ? -7.700 1.826 -1.444 1.00 98.56 103 LEU A C 1
ATOM 790 O O . LEU A 1 103 ? -7.940 0.851 -0.743 1.00 98.56 103 LEU A O 1
ATOM 794 N N . LEU A 1 104 ? -6.906 2.814 -1.015 1.00 98.62 104 LEU A N 1
ATOM 795 C CA . LEU A 1 104 ? -6.386 2.849 0.352 1.00 98.62 104 LEU A CA 1
ATOM 796 C C . LEU A 1 104 ? -7.215 3.796 1.220 1.00 98.62 104 LEU A C 1
ATOM 798 O O . LEU A 1 104 ? -7.357 4.986 0.931 1.00 98.62 104 LEU A O 1
ATOM 802 N N . HIS A 1 105 ? -7.720 3.271 2.330 1.00 98.38 105 HIS A N 1
ATOM 803 C CA . HIS A 1 105 ? -8.583 4.000 3.249 1.00 98.38 105 HIS A CA 1
ATOM 804 C C . HIS A 1 105 ? -8.073 3.907 4.687 1.00 98.38 105 HIS A C 1
ATOM 806 O O . HIS A 1 105 ? -7.414 2.944 5.079 1.00 98.38 105 HIS A O 1
ATOM 812 N N . ILE A 1 106 ? -8.406 4.910 5.500 1.00 98.44 106 ILE A N 1
ATOM 813 C CA . ILE A 1 106 ? -8.215 4.879 6.952 1.00 98.44 106 ILE A CA 1
ATOM 814 C C . ILE A 1 106 ? -9.588 4.994 7.602 1.00 98.44 106 ILE A C 1
ATOM 816 O O . ILE A 1 106 ? -10.352 5.894 7.264 1.00 98.44 106 ILE A O 1
ATOM 820 N N . SER A 1 107 ? -9.873 4.123 8.568 1.00 98.06 107 SER A N 1
ATOM 821 C CA . SER A 1 107 ? -11.087 4.207 9.378 1.00 98.06 107 SER A CA 1
ATOM 822 C C . SER A 1 107 ? -10.771 4.108 10.867 1.00 98.06 107 SER A C 1
ATOM 824 O O . SER A 1 107 ? -9.881 3.369 11.289 1.00 98.06 107 SER A O 1
ATOM 826 N N . LEU A 1 108 ? -11.530 4.850 11.673 1.00 97.94 108 LEU A N 1
ATOM 827 C CA . LEU A 1 108 ? -11.569 4.698 13.131 1.00 97.94 108 LEU A CA 1
ATOM 828 C C . LEU A 1 108 ? -12.768 3.860 13.594 1.00 97.94 108 LEU A C 1
ATOM 830 O O . LEU A 1 108 ? -12.828 3.436 14.748 1.00 97.94 108 LEU A O 1
ATOM 834 N N . ASN A 1 109 ? -13.710 3.573 12.695 1.00 97.56 109 ASN A N 1
ATOM 835 C CA . ASN A 1 109 ? -14.908 2.798 12.977 1.00 97.56 109 ASN A CA 1
ATOM 836 C C . ASN A 1 109 ? -14.693 1.334 12.574 1.00 97.56 109 ASN A C 1
ATOM 838 O O . ASN A 1 109 ? -14.627 1.003 11.392 1.00 97.56 109 ASN A O 1
ATOM 842 N N . MET A 1 110 ? -14.584 0.452 13.571 1.00 96.19 110 MET A N 1
ATOM 843 C CA . MET A 1 110 ? -14.320 -0.973 13.345 1.00 96.19 110 MET A CA 1
ATOM 844 C C . MET A 1 110 ? -15.467 -1.656 12.596 1.00 96.19 110 MET A C 1
ATOM 846 O O . MET A 1 110 ? -15.218 -2.366 11.629 1.00 96.19 110 MET A O 1
ATOM 850 N N . ALA A 1 111 ? -16.714 -1.401 12.998 1.00 96.38 111 ALA A N 1
ATOM 851 C CA . ALA A 1 111 ? -17.880 -2.018 12.370 1.00 96.38 111 ALA A CA 1
ATOM 852 C C . ALA A 1 111 ? -18.019 -1.608 10.896 1.00 96.38 111 ALA A C 1
ATOM 854 O O . ALA A 1 111 ? -18.404 -2.418 10.058 1.00 96.38 111 ALA A O 1
ATOM 855 N N . GLU A 1 112 ? -17.683 -0.359 10.570 1.00 95.94 112 GLU A N 1
ATOM 856 C CA . GLU A 1 112 ? -17.645 0.116 9.187 1.00 95.94 112 GLU A CA 1
ATOM 857 C C . GLU A 1 112 ? -16.507 -0.532 8.395 1.00 95.94 112 GLU A C 1
ATOM 859 O O . GLU A 1 112 ? -16.752 -1.039 7.304 1.00 95.94 112 GLU A O 1
ATOM 864 N N . ALA A 1 113 ? -15.293 -0.567 8.956 1.00 96.62 113 ALA A N 1
ATOM 865 C CA . ALA A 1 113 ? -14.135 -1.169 8.301 1.00 96.62 113 ALA A CA 1
ATOM 866 C C . ALA A 1 113 ? -14.366 -2.654 7.979 1.00 96.62 113 ALA A C 1
ATOM 868 O O . ALA A 1 113 ? -14.066 -3.094 6.876 1.00 96.62 113 ALA A O 1
ATOM 869 N N . LEU A 1 114 ? -14.944 -3.415 8.912 1.00 97.06 114 LEU A N 1
ATOM 870 C CA . LEU A 1 114 ? -15.198 -4.851 8.752 1.00 97.06 114 LEU A CA 1
ATOM 871 C C . LEU A 1 114 ? -16.387 -5.171 7.837 1.00 97.06 114 LEU A C 1
ATOM 873 O O . LEU A 1 114 ? -16.588 -6.329 7.464 1.00 97.06 114 LEU A O 1
ATOM 877 N N . LYS A 1 115 ? -17.201 -4.177 7.464 1.00 95.62 115 LYS A N 1
ATOM 878 C CA . LYS A 1 115 ? -18.431 -4.410 6.706 1.00 95.62 115 LYS A CA 1
ATOM 879 C C . LYS A 1 115 ? -18.126 -4.940 5.303 1.00 95.62 115 LYS A C 1
ATOM 881 O O . LYS A 1 115 ? -17.787 -4.189 4.389 1.00 95.62 115 LYS A O 1
ATOM 886 N N . GLY A 1 116 ? -18.358 -6.239 5.118 1.00 93.94 116 GLY A N 1
ATOM 887 C CA . GLY A 1 116 ? -18.106 -6.926 3.851 1.00 93.94 116 GLY A CA 1
ATOM 888 C C . GLY A 1 116 ? -16.620 -7.131 3.565 1.00 93.94 116 GLY A C 1
ATOM 889 O O . GLY A 1 116 ? -16.255 -7.235 2.400 1.00 93.94 116 GLY A O 1
ATOM 890 N N . ALA A 1 117 ? -15.774 -7.138 4.599 1.00 97.06 117 ALA A N 1
ATOM 891 C CA . ALA A 1 117 ? -14.381 -7.536 4.468 1.00 97.06 117 ALA A CA 1
ATOM 892 C C . ALA A 1 117 ? -14.294 -9.024 4.101 1.00 97.06 117 ALA A C 1
ATOM 894 O O . ALA A 1 117 ? -14.915 -9.859 4.760 1.00 97.06 117 ALA A O 1
ATOM 895 N N . ASP A 1 118 ? -13.501 -9.352 3.082 1.00 97.38 118 ASP A N 1
ATOM 896 C CA . ASP A 1 118 ? -13.233 -10.743 2.714 1.00 97.38 118 ASP A CA 1
ATOM 897 C C . ASP A 1 118 ? -12.046 -11.307 3.513 1.00 97.38 118 ASP A C 1
ATOM 899 O O . ASP A 1 118 ? -11.989 -12.503 3.799 1.00 97.38 118 ASP A O 1
ATOM 903 N N . VAL A 1 119 ? -11.093 -10.441 3.883 1.00 96.75 119 VAL A N 1
ATOM 904 C CA . VAL A 1 119 ? -9.916 -10.781 4.695 1.00 96.75 119 VAL A CA 1
ATOM 905 C C . VAL A 1 119 ? -9.671 -9.703 5.743 1.00 96.75 119 VAL A C 1
ATOM 907 O O . VAL A 1 119 ? -9.655 -8.511 5.434 1.00 96.75 119 VAL A O 1
ATOM 910 N N . VAL A 1 120 ? -9.398 -10.134 6.974 1.00 97.75 120 VAL A N 1
ATOM 911 C CA . VAL A 1 120 ? -8.904 -9.276 8.056 1.00 97.75 120 VAL A CA 1
ATOM 912 C C . VAL A 1 120 ? -7.485 -9.709 8.408 1.00 9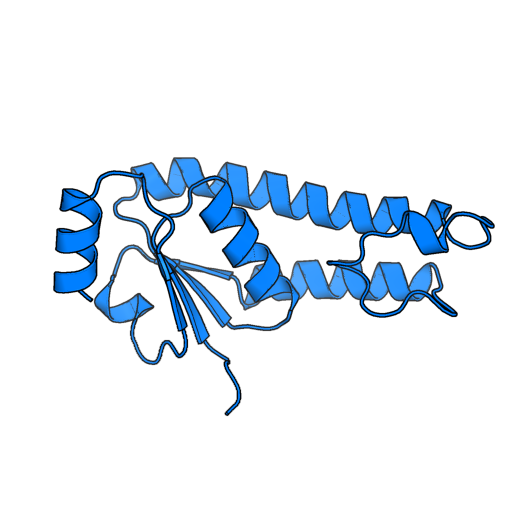7.75 120 VAL A C 1
ATOM 914 O O . VAL A 1 120 ? -7.244 -10.875 8.715 1.00 97.75 120 VAL A O 1
ATOM 917 N N . ILE A 1 121 ? -6.541 -8.773 8.358 1.00 97.94 121 ILE A N 1
ATOM 918 C CA . ILE A 1 121 ? -5.135 -8.984 8.699 1.00 97.94 121 ILE A CA 1
ATOM 919 C C . ILE A 1 121 ? -4.827 -8.165 9.945 1.00 97.94 121 ILE A C 1
ATOM 921 O O . ILE A 1 121 ? -4.760 -6.936 9.906 1.00 97.94 121 ILE A O 1
ATOM 925 N N . GLU A 1 122 ? -4.637 -8.843 11.069 1.00 97.31 122 GLU A N 1
ATOM 926 C CA . GLU A 1 122 ? -4.272 -8.189 12.318 1.00 97.31 122 GLU A CA 1
ATOM 927 C C . GLU A 1 122 ? -2.759 -7.975 12.405 1.00 97.31 122 GLU A C 1
ATOM 929 O O . GLU A 1 122 ? -1.971 -8.911 12.297 1.00 97.31 122 GLU A O 1
ATOM 934 N N . SER A 1 123 ? -2.350 -6.719 12.587 1.00 96.50 123 SER A N 1
ATOM 935 C CA . SER A 1 123 ? -0.942 -6.309 12.636 1.00 96.50 123 SER A CA 1
ATOM 936 C C . SER A 1 123 ? -0.684 -5.279 13.738 1.00 96.50 123 SER A C 1
ATOM 938 O O . SER A 1 123 ? 0.065 -4.312 13.560 1.00 96.50 123 SER A O 1
ATOM 940 N N . MET A 1 124 ? -1.349 -5.442 14.882 1.00 93.62 124 MET A N 1
ATOM 941 C CA . MET A 1 124 ? -1.126 -4.624 16.066 1.00 93.62 124 MET A CA 1
ATOM 942 C C . MET A 1 124 ? 0.134 -5.077 16.821 1.00 93.62 124 MET A C 1
ATOM 944 O O . MET A 1 124 ? 0.838 -6.004 16.431 1.00 93.62 124 MET A O 1
ATOM 948 N N . SER A 1 125 ? 0.436 -4.387 17.922 1.00 91.44 125 SER A N 1
ATOM 949 C CA . SER A 1 125 ? 1.523 -4.745 18.838 1.00 91.44 125 SER A CA 1
ATOM 950 C C . SER A 1 125 ? 1.418 -6.187 19.337 1.00 91.44 125 SER A C 1
ATOM 952 O O . SER A 1 125 ? 0.314 -6.662 19.605 1.00 91.44 125 SER A O 1
ATOM 954 N N . GLU A 1 126 ? 2.569 -6.817 19.577 1.00 94.94 126 GLU A N 1
ATOM 955 C CA . GLU A 1 126 ? 2.684 -8.199 20.056 1.00 94.94 126 GLU A CA 1
ATOM 956 C C . GLU A 1 126 ? 2.355 -8.328 21.553 1.00 94.94 126 GLU A C 1
ATOM 958 O O . GLU A 1 126 ? 3.197 -8.627 22.397 1.00 94.94 126 GLU A O 1
ATOM 963 N N . ASN A 1 127 ? 1.103 -8.026 21.892 1.00 96.50 127 ASN A N 1
ATOM 964 C CA . ASN A 1 127 ? 0.524 -8.200 23.213 1.00 96.50 127 ASN A CA 1
ATOM 965 C C . ASN A 1 127 ? -0.654 -9.186 23.102 1.00 96.50 127 ASN A C 1
ATOM 967 O O . ASN A 1 127 ? -1.669 -8.829 22.496 1.00 96.50 127 ASN A O 1
ATOM 971 N N . PRO A 1 128 ? -0.549 -10.402 23.675 1.00 96.81 128 PRO A N 1
ATOM 972 C CA . PRO A 1 128 ? -1.576 -11.433 23.529 1.00 96.81 128 PRO A CA 1
ATOM 973 C C . PRO A 1 128 ? -2.963 -11.002 24.008 1.00 96.81 128 PRO A C 1
ATOM 975 O O . PRO A 1 128 ? -3.945 -11.234 23.310 1.00 96.81 128 PRO A O 1
ATOM 978 N N . GLN A 1 129 ? -3.053 -10.325 25.156 1.00 96.88 129 GLN A N 1
ATOM 979 C CA . GLN A 1 129 ? -4.336 -9.881 25.701 1.00 96.88 129 GLN A CA 1
ATOM 980 C C . GLN A 1 129 ? -5.005 -8.852 24.783 1.00 96.88 129 GLN A C 1
ATOM 982 O O . GLN A 1 129 ? -6.173 -8.999 24.444 1.00 96.88 129 GLN A O 1
ATOM 987 N N . ALA A 1 130 ? -4.254 -7.858 24.306 1.00 93.38 130 ALA A N 1
ATOM 988 C CA . ALA A 1 130 ? -4.774 -6.857 23.380 1.00 93.38 130 ALA A CA 1
ATOM 989 C C . ALA A 1 130 ? -5.233 -7.466 22.043 1.00 93.38 130 ALA A C 1
ATOM 991 O O . ALA A 1 130 ? -6.133 -6.920 21.409 1.00 93.38 130 ALA A O 1
ATOM 992 N N . LYS A 1 131 ? -4.619 -8.576 21.605 1.00 95.31 131 LYS A N 1
ATOM 993 C CA . LYS A 1 131 ? -5.064 -9.330 20.427 1.00 95.31 131 LYS A CA 1
ATOM 994 C C . LYS A 1 131 ? -6.355 -10.097 20.716 1.00 95.31 131 LYS A C 1
ATOM 996 O O . LYS A 1 131 ? -7.291 -9.985 19.939 1.00 95.31 131 LYS A O 1
ATOM 1001 N N . VAL A 1 132 ? -6.460 -10.808 21.839 1.00 96.75 132 VAL A N 1
ATOM 1002 C CA . VAL A 1 132 ? -7.722 -11.471 22.227 1.00 96.75 132 VAL A CA 1
ATOM 1003 C C . VAL A 1 132 ? -8.865 -10.453 22.278 1.00 96.75 132 VAL A C 1
ATOM 1005 O O . VAL A 1 132 ? -9.870 -10.630 21.599 1.00 96.75 132 VAL A O 1
ATOM 1008 N N . GLU A 1 133 ? -8.656 -9.323 22.957 1.00 94.88 133 GLU A N 1
ATOM 1009 C CA . GLU A 1 133 ? -9.649 -8.249 23.057 1.00 94.88 133 GLU A CA 1
ATOM 1010 C C . GLU A 1 133 ? -10.036 -7.641 21.702 1.00 94.88 133 GLU A C 1
ATOM 1012 O O . GLU A 1 133 ? -11.140 -7.112 21.568 1.00 94.88 133 GLU A O 1
ATOM 1017 N N . ILE A 1 134 ? -9.131 -7.636 20.713 1.00 94.44 134 ILE A N 1
ATOM 1018 C CA . ILE A 1 134 ? -9.450 -7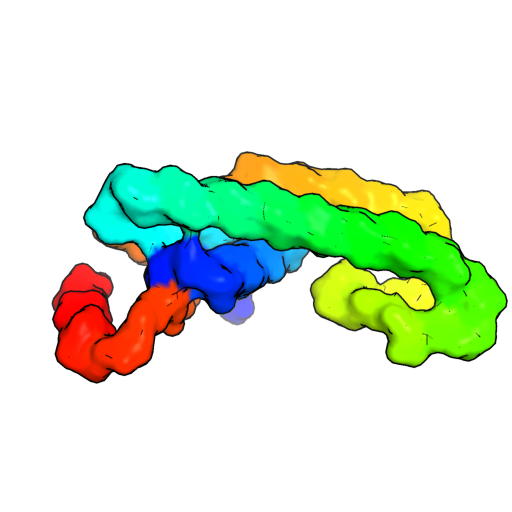.115 19.382 1.00 94.44 134 ILE A CA 1
ATOM 1019 C C . ILE A 1 134 ? -10.249 -8.126 18.570 1.00 94.44 134 ILE A C 1
ATOM 1021 O O . ILE A 1 134 ? -11.232 -7.733 17.955 1.00 94.44 134 ILE A O 1
ATOM 1025 N N . TYR A 1 135 ? -9.878 -9.407 18.615 1.00 95.62 135 TYR A N 1
ATOM 1026 C CA . TYR A 1 135 ? -10.599 -10.468 17.915 1.00 95.62 135 TYR A CA 1
ATOM 1027 C C . TYR A 1 135 ? -12.004 -10.685 18.479 1.00 95.62 135 TYR A C 1
ATOM 1029 O O . TYR A 1 135 ? -12.917 -10.937 17.711 1.00 95.62 135 TYR A O 1
ATOM 1037 N N . GLU A 1 136 ? -12.208 -10.534 19.789 1.00 95.38 136 GLU A N 1
ATOM 1038 C CA . GLU A 1 136 ? -13.544 -10.616 20.402 1.00 95.38 136 GLU A CA 1
ATOM 1039 C C . GLU A 1 136 ? -14.473 -9.454 20.008 1.00 95.38 136 GLU A C 1
ATOM 1041 O O . GLU A 1 136 ? -15.690 -9.563 20.146 1.00 95.38 136 GLU A O 1
ATOM 1046 N N . LYS A 1 137 ? -13.914 -8.326 19.552 1.00 90.75 137 LYS A N 1
ATOM 1047 C CA . LYS A 1 137 ? -14.677 -7.150 19.098 1.00 90.75 137 LYS A CA 1
ATOM 1048 C C . LYS A 1 137 ? -15.005 -7.173 17.605 1.00 90.75 137 LYS A C 1
ATOM 1050 O O . LYS A 1 137 ? -15.826 -6.357 17.184 1.00 90.75 137 LYS A O 1
ATOM 1055 N N . MET A 1 138 ? -14.322 -8.021 16.834 1.00 92.25 138 MET A N 1
ATOM 1056 C CA . MET A 1 138 ? -14.533 -8.210 15.393 1.00 92.25 138 MET A CA 1
ATOM 1057 C C . MET A 1 138 ? -15.719 -9.132 15.143 1.00 92.25 138 MET A C 1
ATOM 1059 O O . MET A 1 138 ? -16.498 -8.803 14.222 1.00 92.25 138 MET A O 1
#